Protein AF-A0A150G157-F1 (afdb_monomer)

Radius of gyration: 14.68 Å; Cα contacts (8 Å, |Δi|>4): 265; chains: 1; bounding box: 36×26×40 Å

Foldseek 3Di:
DQPWDKDKDFDDDVVFDALQFFFKKKWAWADADPVDQCFWAWKWFFWAFPPGPHTDTQTQDGHPPDDDDHRDIDIGGRDPVSQVVGPADPVRRRRIGGGIMMITGDSPDPDPVNHTDIPDIDTDTD

Organism: Gonium pectorale (NCBI:txid33097)

Mean predicted aligned error: 5.1 Å

Sequence (126 aa):
MTAPRWVVANFNQSPAATGARVSEVLVYILNLDPAIANPITSISLLMQSQGVSSTVAVLVYTSGSQALSCPALNRFKVNATLVSATSLSLAAFQASTVAGVRVDMTAAAAAKQQLPHIAGIGLQLV

pLDDT: mean 86.66, std 9.59, range [42.16, 96.81]

Nearest PDB structures (foldseek):
  8fxs-assembly1_A  TM=4.422E-01  e=1.605E-01  Homo sapiens
  4gwm-assembly1_B  TM=5.091E-01  e=3.393E-01  Homo sapiens
  4ag4-assembly1_A  TM=5.698E-01  e=2.328E+00  Homo sapiens
  8pe9-assembly1_A  TM=4.527E-01  e=1.781E+00  Homo sapiens

Secondary structure (DSSP, 8-state):
-PPPEEEEEE---SSPPBGGGEEEEEEEEEE--TTSSSSEEEEEEEEE-TT--SEEEEEEEEBTTBPPPTTEEEEEE--HHHHHTSSS-HHHHHHSEEEEEEEEE-TT--SGGGS-EEEEEEEEE-

Structure (mmCIF, N/CA/C/O backbone):
data_AF-A0A150G157-F1
#
_entry.id   AF-A0A150G157-F1
#
loop_
_atom_site.group_PDB
_atom_site.id
_atom_site.type_symbol
_atom_site.label_atom_id
_atom_site.label_alt_id
_atom_site.label_comp_id
_atom_site.label_asym_id
_atom_site.label_entity_id
_atom_site.label_seq_id
_atom_site.pdbx_PDB_ins_code
_atom_site.Cartn_x
_atom_site.Cartn_y
_atom_site.Cartn_z
_atom_site.occupancy
_atom_site.B_iso_or_equiv
_atom_site.auth_seq_id
_atom_site.auth_comp_id
_atom_site.auth_asym_id
_atom_site.auth_atom_id
_atom_site.pdbx_PDB_model_num
ATOM 1 N N . MET A 1 1 ? -7.723 -2.940 -24.617 1.00 42.16 1 MET A N 1
ATOM 2 C CA . MET A 1 1 ? -7.704 -2.194 -23.341 1.00 42.16 1 MET A CA 1
ATOM 3 C C . MET A 1 1 ? -6.848 -2.981 -22.367 1.00 42.16 1 MET A C 1
ATOM 5 O O . MET A 1 1 ? -7.152 -4.141 -22.121 1.00 42.16 1 MET A O 1
ATOM 9 N N . THR A 1 2 ? -5.732 -2.421 -21.912 1.00 54.66 2 THR A N 1
ATOM 10 C CA . THR A 1 2 ? -4.831 -3.075 -20.955 1.00 54.66 2 THR A CA 1
ATOM 11 C C . THR A 1 2 ? -5.541 -3.155 -19.605 1.00 54.66 2 THR A C 1
ATOM 13 O O . THR A 1 2 ? -5.948 -2.128 -19.068 1.00 54.66 2 THR A O 1
ATOM 16 N N . ALA A 1 3 ? -5.755 -4.366 -19.086 1.00 59.78 3 ALA A N 1
ATOM 17 C CA . ALA A 1 3 ? -6.379 -4.559 -17.780 1.00 59.78 3 ALA A CA 1
ATOM 18 C C . ALA A 1 3 ? -5.567 -3.832 -16.687 1.00 59.78 3 ALA A C 1
ATOM 20 O O . ALA A 1 3 ? -4.332 -3.841 -16.763 1.00 59.78 3 ALA A O 1
ATOM 21 N N . PRO A 1 4 ? -6.222 -3.212 -15.685 1.00 62.16 4 PRO A N 1
ATOM 22 C CA . PRO A 1 4 ? -5.521 -2.578 -14.576 1.00 62.16 4 PRO A CA 1
ATOM 23 C C . PRO A 1 4 ? -4.651 -3.616 -13.865 1.00 62.16 4 PRO A C 1
ATOM 25 O O . PRO A 1 4 ? -5.127 -4.690 -13.492 1.00 62.16 4 PRO A O 1
ATOM 28 N N . ARG A 1 5 ? -3.364 -3.301 -13.708 1.00 84.88 5 ARG A N 1
ATOM 29 C CA . ARG A 1 5 ? -2.387 -4.184 -13.073 1.00 84.88 5 ARG A CA 1
ATOM 30 C C . ARG A 1 5 ? -2.181 -3.719 -11.647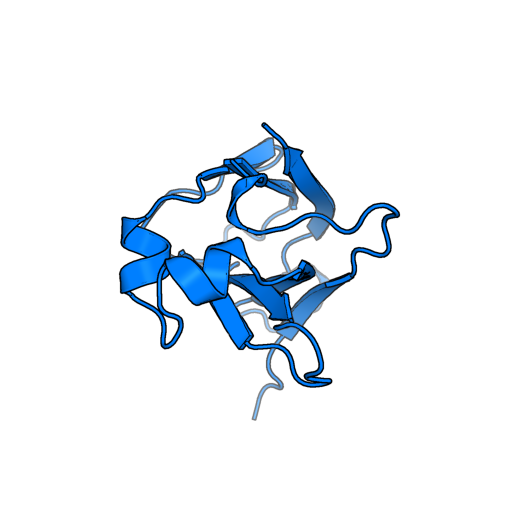 1.00 84.88 5 ARG A C 1
ATOM 32 O O . ARG A 1 5 ? -1.739 -2.599 -11.418 1.00 84.88 5 ARG A O 1
ATOM 39 N N . TRP A 1 6 ? -2.529 -4.571 -10.699 1.00 89.94 6 TRP A N 1
ATOM 40 C CA . TRP A 1 6 ? -2.386 -4.270 -9.286 1.00 89.94 6 TRP A CA 1
ATOM 41 C C . TRP A 1 6 ? -1.986 -5.515 -8.507 1.00 89.94 6 TRP A C 1
ATOM 43 O O . TRP A 1 6 ? -2.215 -6.645 -8.939 1.00 89.94 6 TRP A O 1
ATOM 53 N N . VAL A 1 7 ? -1.398 -5.289 -7.338 1.00 91.56 7 VAL A N 1
ATOM 54 C CA . VAL A 1 7 ? -1.139 -6.314 -6.325 1.00 91.56 7 VAL A CA 1
ATOM 55 C C . VAL A 1 7 ? -1.839 -5.891 -5.045 1.00 91.56 7 VAL A C 1
ATOM 57 O O . VAL A 1 7 ? -1.762 -4.727 -4.654 1.00 91.56 7 VAL A O 1
ATOM 60 N N . VAL A 1 8 ? -2.531 -6.828 -4.400 1.00 93.75 8 VAL A N 1
ATOM 61 C CA . VAL A 1 8 ? -3.141 -6.609 -3.086 1.00 93.75 8 VAL A CA 1
ATOM 62 C C . VAL A 1 8 ? -2.529 -7.575 -2.085 1.00 93.75 8 VAL A C 1
ATOM 64 O O . VAL A 1 8 ? -2.527 -8.784 -2.308 1.00 93.75 8 VAL A O 1
ATOM 67 N N . ALA A 1 9 ? -2.042 -7.034 -0.973 1.00 93.81 9 ALA A N 1
ATOM 68 C CA . ALA A 1 9 ? -1.747 -7.805 0.225 1.00 93.81 9 ALA A CA 1
ATOM 69 C C . ALA A 1 9 ? -2.928 -7.674 1.185 1.00 93.81 9 ALA A C 1
ATOM 71 O O . ALA A 1 9 ? -3.237 -6.567 1.621 1.00 93.81 9 ALA A O 1
ATOM 72 N N . ASN A 1 10 ? -3.586 -8.788 1.499 1.00 93.31 10 ASN A N 1
ATOM 73 C CA . ASN A 1 10 ? -4.667 -8.818 2.481 1.00 93.31 10 ASN A CA 1
ATOM 74 C C . ASN A 1 10 ? -4.094 -9.054 3.879 1.00 93.31 10 ASN A C 1
ATOM 76 O O . ASN A 1 10 ? -3.213 -9.897 4.058 1.00 93.31 10 ASN A O 1
ATOM 80 N N . PHE A 1 11 ? -4.628 -8.349 4.871 1.00 91.19 11 PHE A N 1
ATOM 81 C CA . PHE A 1 11 ? -4.248 -8.513 6.268 1.00 91.19 11 PHE A CA 1
ATOM 82 C C . PHE A 1 11 ? -5.383 -9.185 7.028 1.00 91.19 11 PHE A C 1
ATOM 84 O O . PHE A 1 11 ? -6.472 -8.636 7.160 1.00 91.19 11 PHE A O 1
ATOM 91 N N . ASN A 1 12 ? -5.108 -10.376 7.551 1.00 86.19 12 ASN A N 1
ATOM 92 C CA . ASN A 1 12 ? -5.992 -11.081 8.469 1.00 86.19 12 ASN A CA 1
ATOM 93 C C . ASN A 1 12 ? -5.248 -11.257 9.795 1.00 86.19 12 ASN A C 1
ATOM 95 O O . ASN A 1 12 ? -4.546 -12.244 10.000 1.00 86.19 12 A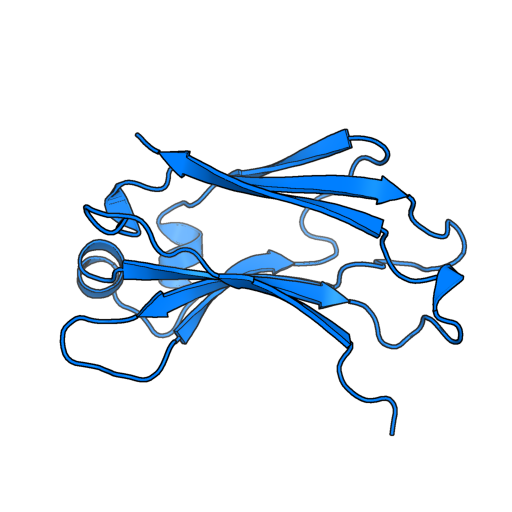SN A O 1
ATOM 99 N N . GLN A 1 13 ? -5.319 -10.235 10.645 1.00 82.38 13 GLN A N 1
ATOM 100 C CA . GLN A 1 13 ? -4.674 -10.213 11.958 1.00 82.38 13 GLN A CA 1
ATOM 101 C C . GLN A 1 13 ? -5.730 -10.104 13.059 1.00 82.38 13 GLN A C 1
ATOM 103 O O . GLN A 1 13 ? -6.770 -9.475 12.862 1.00 82.38 13 GLN A O 1
ATOM 108 N N . SER A 1 14 ? -5.449 -10.698 14.219 1.00 83.12 14 SER A N 1
ATOM 109 C CA . SER A 1 14 ? -6.295 -10.629 15.412 1.00 83.12 14 SER A CA 1
ATOM 110 C C . SER A 1 14 ? -5.462 -10.135 16.605 1.00 83.12 14 SER A C 1
ATOM 112 O O . SER A 1 14 ? -4.466 -10.785 16.928 1.00 83.12 14 SER A O 1
ATOM 114 N N . PRO A 1 15 ? -5.829 -9.015 17.261 1.00 84.44 15 PRO A N 1
ATOM 115 C CA . PRO A 1 15 ? -6.936 -8.120 16.914 1.00 84.44 15 PRO A CA 1
ATOM 116 C C . PRO A 1 15 ? -6.686 -7.396 15.583 1.00 84.44 15 PRO A C 1
ATOM 118 O O . PRO A 1 15 ? -5.544 -7.192 15.180 1.00 84.44 15 PRO A O 1
ATOM 121 N N . ALA A 1 16 ? -7.758 -6.998 14.900 1.00 87.19 16 ALA A N 1
ATOM 122 C CA . ALA A 1 16 ? -7.657 -6.335 13.606 1.00 87.19 16 ALA A CA 1
ATOM 123 C C . ALA A 1 16 ? -6.999 -4.947 13.740 1.00 87.19 16 ALA A C 1
ATOM 125 O O . ALA A 1 16 ? -7.390 -4.165 14.610 1.00 87.19 16 ALA A O 1
ATOM 126 N N . ALA A 1 17 ? -6.023 -4.607 12.886 1.00 87.88 17 ALA A N 1
ATOM 127 C CA . ALA A 1 17 ? -5.446 -3.262 12.924 1.00 87.88 17 ALA A CA 1
ATOM 128 C C . ALA A 1 17 ? -6.438 -2.233 12.396 1.00 87.88 17 ALA A C 1
ATOM 130 O O . ALA A 1 17 ? -7.110 -2.453 11.386 1.00 87.88 17 ALA A O 1
ATOM 131 N N . THR A 1 18 ? -6.472 -1.085 13.061 1.00 89.19 18 THR A N 1
ATOM 132 C CA . THR A 1 18 ? -7.278 0.065 12.663 1.00 89.19 18 THR A CA 1
ATOM 133 C C . THR A 1 18 ? -6.403 1.165 12.083 1.00 89.19 18 THR A C 1
ATOM 135 O O . THR A 1 18 ? -5.219 1.261 12.414 1.00 89.19 18 THR A O 1
ATOM 138 N N . GLY A 1 19 ? -6.986 2.035 11.255 1.00 83.19 19 GLY A N 1
ATOM 139 C CA . GLY A 1 19 ? -6.258 3.152 10.642 1.00 83.19 19 GLY A CA 1
ATOM 140 C C . GLY A 1 19 ? -5.558 4.063 11.660 1.00 83.19 19 GLY A C 1
ATOM 141 O O . GLY A 1 19 ? -4.473 4.560 11.389 1.00 83.19 19 GLY A O 1
ATOM 142 N N . ALA A 1 20 ? -6.123 4.221 12.864 1.00 82.31 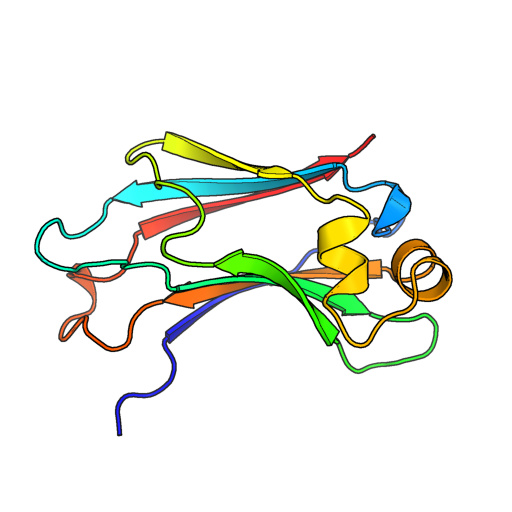20 ALA A N 1
ATOM 143 C CA . ALA A 1 20 ? -5.533 5.020 13.945 1.00 82.31 20 ALA A CA 1
ATOM 144 C C . ALA A 1 20 ? -4.210 4.458 14.492 1.00 82.31 20 ALA A C 1
ATOM 146 O O . ALA A 1 20 ? -3.393 5.216 15.006 1.00 82.31 20 ALA A O 1
ATOM 147 N N . ARG A 1 21 ? -4.026 3.133 14.423 1.00 88.62 21 ARG A N 1
ATOM 148 C CA . ARG A 1 21 ? -2.834 2.440 14.928 1.00 88.62 21 ARG A CA 1
ATOM 149 C C . ARG A 1 21 ? -1.801 2.186 13.843 1.00 88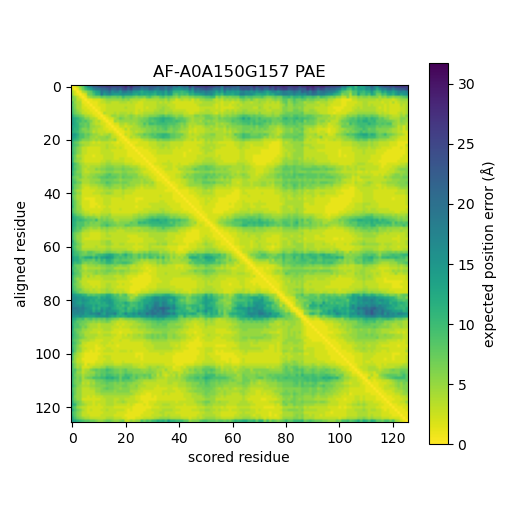.62 21 ARG A C 1
ATOM 151 O O . ARG A 1 21 ? -0.702 1.764 14.162 1.00 88.62 21 ARG A O 1
ATOM 158 N N . VAL A 1 22 ? -2.128 2.402 12.570 1.00 91.06 22 VAL A N 1
ATOM 159 C CA . VAL A 1 22 ? -1.168 2.252 11.471 1.00 91.06 22 VAL A CA 1
ATOM 160 C C . VAL A 1 22 ? -0.463 3.583 11.252 1.00 91.06 22 VAL A C 1
ATOM 162 O O . VAL A 1 22 ? -1.089 4.567 10.873 1.00 91.06 22 VAL A O 1
ATOM 165 N N . SER A 1 23 ? 0.851 3.603 11.461 1.00 91.38 23 SER A N 1
ATOM 166 C CA . SER A 1 23 ? 1.686 4.789 11.240 1.00 91.38 23 SER A CA 1
ATOM 167 C C . SER A 1 23 ? 2.291 4.836 9.840 1.00 91.38 23 SER A C 1
ATOM 169 O O . SER A 1 23 ? 2.420 5.916 9.264 1.00 91.38 23 SER A O 1
ATOM 171 N N . GLU A 1 24 ? 2.649 3.682 9.270 1.00 93.12 24 GLU A N 1
ATOM 172 C CA . GLU A 1 24 ? 3.272 3.593 7.947 1.00 93.12 24 GLU A CA 1
ATOM 173 C C . GLU A 1 24 ? 2.810 2.346 7.181 1.00 93.12 24 GLU A C 1
ATOM 175 O O . GLU A 1 24 ? 2.607 1.275 7.758 1.00 93.12 24 GLU A O 1
ATOM 180 N N . VAL A 1 25 ? 2.713 2.477 5.859 1.00 93.88 25 VAL A N 1
ATOM 181 C CA . VAL A 1 25 ? 2.672 1.357 4.915 1.00 93.88 25 VAL A CA 1
ATOM 182 C C . VAL A 1 25 ? 4.086 1.093 4.420 1.00 93.88 25 VAL A C 1
ATOM 184 O O . VAL A 1 25 ? 4.794 2.007 3.996 1.00 93.88 25 VAL A O 1
ATOM 187 N N . LEU A 1 26 ? 4.493 -0.169 4.468 1.00 95.75 26 LEU A N 1
ATOM 188 C CA . LEU A 1 26 ? 5.821 -0.623 4.087 1.00 95.75 26 LEU A CA 1
ATOM 189 C C . LEU A 1 26 ? 5.713 -1.434 2.796 1.00 95.75 26 LEU A C 1
ATOM 191 O O . LEU A 1 26 ? 4.959 -2.404 2.751 1.00 95.75 26 LEU A O 1
ATOM 195 N N . VAL A 1 27 ? 6.466 -1.071 1.758 1.00 96.44 27 VAL A N 1
ATOM 196 C CA . VAL A 1 27 ? 6.518 -1.827 0.495 1.00 96.44 27 VAL A CA 1
ATOM 197 C C . VAL A 1 27 ? 7.970 -2.057 0.108 1.00 96.44 27 VAL A C 1
ATOM 199 O O . VAL A 1 27 ? 8.716 -1.109 -0.144 1.00 96.44 27 VAL A O 1
ATOM 202 N N . TYR A 1 28 ? 8.382 -3.321 0.056 1.00 96.81 28 TYR A N 1
ATOM 203 C CA . TYR A 1 28 ? 9.724 -3.690 -0.379 1.00 96.81 28 TYR A CA 1
ATOM 204 C C . TYR A 1 28 ? 9.744 -3.957 -1.880 1.00 96.81 28 TYR A C 1
ATOM 206 O O . TYR A 1 28 ? 9.116 -4.904 -2.361 1.00 96.81 28 TYR A O 1
ATOM 214 N N . ILE A 1 29 ? 10.489 -3.129 -2.607 1.00 95.19 29 ILE A N 1
ATOM 215 C CA . ILE A 1 29 ? 10.627 -3.217 -4.059 1.00 95.19 29 ILE A CA 1
ATOM 216 C C . ILE A 1 29 ? 11.990 -3.837 -4.367 1.00 95.19 29 ILE A C 1
ATOM 218 O O . ILE A 1 29 ? 13.020 -3.301 -3.963 1.00 95.19 29 ILE A O 1
ATOM 222 N N . LEU A 1 30 ? 11.981 -4.972 -5.067 1.00 94.81 30 LEU A N 1
ATOM 223 C CA . LEU A 1 30 ? 13.179 -5.707 -5.482 1.00 94.81 30 LEU A CA 1
ATOM 224 C C . LEU A 1 30 ? 13.773 -5.172 -6.776 1.00 94.81 30 LEU A C 1
ATOM 226 O O . LEU A 1 30 ? 14.988 -5.101 -6.912 1.00 94.81 30 LEU A O 1
ATOM 230 N N . ASN A 1 31 ? 12.917 -4.878 -7.751 1.00 92.50 31 ASN A N 1
ATOM 231 C CA . ASN A 1 31 ? 13.348 -4.425 -9.062 1.00 92.50 31 ASN A CA 1
ATOM 232 C C . ASN A 1 31 ? 12.259 -3.584 -9.734 1.00 92.50 31 ASN A C 1
ATOM 234 O O . ASN A 1 31 ? 11.066 -3.835 -9.531 1.00 92.50 31 ASN A O 1
ATOM 238 N N . LEU A 1 32 ? 12.697 -2.635 -10.557 1.00 90.44 32 LEU A N 1
ATOM 239 C CA . LEU A 1 32 ? 11.896 -1.795 -11.438 1.00 90.44 32 LEU A CA 1
ATOM 240 C C . LEU A 1 32 ? 12.578 -1.760 -12.811 1.00 90.44 32 LEU A C 1
ATOM 242 O O . LEU A 1 32 ? 13.803 -1.690 -12.887 1.00 90.44 32 LEU A O 1
ATOM 246 N N . ASP A 1 33 ? 11.800 -1.770 -13.891 1.00 89.81 33 ASP A N 1
ATOM 247 C CA . ASP A 1 33 ? 12.340 -1.511 -15.229 1.00 89.81 33 ASP A CA 1
ATOM 248 C C . ASP A 1 33 ? 12.679 -0.009 -15.358 1.00 89.81 33 ASP A C 1
ATOM 250 O O . ASP A 1 33 ? 11.767 0.819 -15.253 1.00 89.81 33 ASP A O 1
ATOM 254 N N . PRO A 1 34 ? 13.953 0.376 -15.580 1.00 86.56 34 PRO A N 1
ATOM 255 C CA . PRO A 1 34 ? 14.350 1.781 -15.669 1.00 86.56 34 PRO A CA 1
ATOM 256 C C . PRO A 1 34 ? 13.767 2.506 -16.891 1.00 86.56 34 PRO A C 1
ATOM 258 O O . PRO A 1 34 ? 13.747 3.735 -16.907 1.00 86.56 34 PRO A O 1
ATOM 261 N N . ALA A 1 35 ? 13.288 1.782 -17.908 1.00 88.50 35 ALA A N 1
ATOM 262 C CA . ALA A 1 35 ? 12.650 2.377 -19.081 1.00 88.50 35 ALA A CA 1
ATOM 263 C C . ALA A 1 35 ? 11.190 2.792 -18.827 1.00 88.50 35 ALA A C 1
ATOM 265 O O . ALA A 1 35 ? 10.603 3.522 -19.628 1.00 88.50 35 ALA A O 1
ATOM 266 N N . ILE A 1 36 ? 10.586 2.337 -17.724 1.00 87.50 36 ILE A N 1
ATOM 267 C CA . ILE A 1 36 ? 9.204 2.649 -17.374 1.00 87.50 36 ILE A CA 1
ATOM 268 C C . ILE A 1 36 ? 9.172 3.810 -16.380 1.00 87.50 36 ILE A C 1
ATOM 270 O O . ILE A 1 36 ? 9.506 3.667 -15.204 1.00 87.50 36 ILE A O 1
ATOM 274 N N . ALA A 1 37 ? 8.692 4.964 -16.839 1.00 85.81 37 ALA A N 1
ATOM 275 C CA . ALA A 1 37 ? 8.398 6.080 -15.950 1.00 85.81 37 ALA A CA 1
ATOM 276 C C . ALA A 1 37 ? 7.253 5.715 -14.989 1.00 85.81 37 ALA A C 1
ATOM 278 O O . ALA A 1 37 ? 6.221 5.193 -15.416 1.00 85.81 37 ALA A O 1
ATOM 279 N N . ASN A 1 38 ? 7.422 6.033 -13.700 1.00 87.06 38 ASN A N 1
ATOM 280 C CA . ASN A 1 38 ? 6.416 5.834 -12.648 1.00 87.06 38 ASN A CA 1
ATOM 281 C C . ASN A 1 38 ? 5.778 4.429 -12.666 1.00 87.06 38 ASN A C 1
ATOM 283 O O . ASN A 1 38 ? 4.570 4.288 -12.874 1.00 87.06 38 ASN A O 1
ATOM 287 N N . PRO A 1 39 ? 6.572 3.365 -12.462 1.00 89.81 39 PRO A N 1
ATOM 288 C CA . PRO A 1 39 ? 6.099 1.998 -12.653 1.00 89.81 39 PRO A CA 1
ATOM 289 C C . PRO A 1 39 ? 5.032 1.580 -11.619 1.00 89.81 39 PRO A C 1
ATOM 291 O O . PRO A 1 39 ? 4.218 0.696 -11.896 1.00 89.81 39 PRO A O 1
ATOM 294 N N . ILE A 1 40 ? 4.982 2.261 -10.469 1.00 92.12 40 ILE A N 1
ATOM 295 C CA . ILE A 1 40 ? 3.882 2.231 -9.495 1.00 92.12 40 ILE A CA 1
ATOM 296 C C . ILE A 1 40 ? 3.181 3.590 -9.537 1.00 92.12 40 ILE A C 1
ATOM 298 O O . ILE A 1 40 ? 3.822 4.622 -9.337 1.00 92.12 40 ILE A O 1
ATOM 302 N N . THR A 1 41 ? 1.872 3.589 -9.784 1.00 91.56 41 THR A N 1
ATOM 303 C CA . THR A 1 41 ? 1.067 4.813 -9.921 1.00 91.56 41 THR A CA 1
ATOM 304 C C . THR A 1 41 ? 0.436 5.242 -8.607 1.00 91.56 41 THR A C 1
ATOM 306 O O . THR A 1 41 ? 0.336 6.435 -8.342 1.00 91.56 41 THR A O 1
ATOM 309 N N . SER A 1 42 ? 0.019 4.289 -7.774 1.00 91.81 42 SER A N 1
ATOM 310 C CA . SER A 1 42 ? -0.584 4.577 -6.473 1.00 91.81 42 SER A CA 1
ATOM 311 C C . SER A 1 42 ? -0.431 3.420 -5.500 1.00 91.81 42 SER A C 1
ATOM 313 O O . SER A 1 42 ? -0.350 2.257 -5.893 1.00 91.81 42 SER A O 1
ATOM 315 N N . ILE A 1 43 ? -0.425 3.745 -4.209 1.00 92.62 43 ILE A N 1
ATOM 316 C CA . ILE A 1 43 ? -0.568 2.770 -3.127 1.00 92.62 43 ILE A CA 1
ATOM 317 C C . ILE A 1 43 ? -1.712 3.245 -2.245 1.00 92.62 43 ILE A C 1
ATOM 319 O O . ILE A 1 43 ? -1.759 4.418 -1.869 1.00 92.62 43 ILE A O 1
ATOM 323 N N . SER A 1 44 ? -2.630 2.338 -1.925 1.00 92.69 44 SER A N 1
ATOM 324 C CA . SER A 1 44 ? -3.806 2.623 -1.109 1.00 92.69 44 SER A CA 1
ATOM 325 C C . SER A 1 44 ? -3.985 1.590 -0.003 1.00 92.69 44 SER A C 1
ATOM 327 O O . SER A 1 44 ? -3.800 0.393 -0.222 1.00 92.69 44 SER A O 1
ATOM 329 N N . LEU A 1 45 ? -4.413 2.045 1.170 1.00 93.06 45 LEU A N 1
ATOM 330 C CA . LEU A 1 45 ? -4.965 1.198 2.222 1.00 93.06 45 LEU A CA 1
ATOM 331 C C . LEU A 1 45 ? -6.408 0.835 1.871 1.00 93.06 45 LEU A C 1
ATOM 333 O O . LEU A 1 45 ? -7.215 1.708 1.570 1.00 93.06 45 LEU A O 1
ATOM 337 N N . LEU A 1 46 ? -6.748 -0.447 1.918 1.00 93.38 46 LEU A N 1
ATOM 338 C CA . LEU A 1 46 ? -8.119 -0.922 1.774 1.00 93.38 46 LEU A CA 1
ATOM 339 C C . LEU A 1 46 ? -8.752 -0.963 3.165 1.00 93.38 46 LEU A C 1
ATOM 341 O O . LEU A 1 46 ? -8.463 -1.857 3.960 1.00 93.38 46 LEU A O 1
ATOM 345 N N . MET A 1 47 ? -9.590 0.026 3.457 1.00 91.88 47 MET A N 1
ATOM 346 C CA . MET A 1 47 ? -10.251 0.195 4.748 1.00 91.88 47 MET A CA 1
ATOM 347 C C . MET A 1 47 ? -11.628 -0.464 4.733 1.00 91.88 47 MET A C 1
ATOM 349 O O . MET A 1 47 ? -12.405 -0.247 3.806 1.00 91.88 47 MET A O 1
ATOM 353 N N . GLN A 1 48 ? -11.952 -1.226 5.770 1.00 92.19 48 GLN A N 1
ATOM 354 C CA . GLN A 1 48 ? -13.257 -1.839 5.982 1.00 92.19 48 GLN A CA 1
ATOM 355 C C . GLN A 1 48 ? -13.903 -1.238 7.229 1.00 92.19 48 GLN A C 1
ATOM 357 O O . GLN A 1 48 ? -13.394 -1.388 8.341 1.00 92.19 48 GLN A O 1
ATOM 362 N N . SER A 1 49 ? -15.025 -0.545 7.050 1.00 87.62 49 SER A N 1
ATOM 363 C CA . SER A 1 49 ? -15.795 -0.013 8.174 1.00 87.62 49 SER A CA 1
ATOM 364 C C . SER A 1 49 ? -16.531 -1.128 8.916 1.00 87.62 49 SER A C 1
ATOM 366 O O . SER A 1 49 ? -16.896 -2.152 8.335 1.00 87.62 49 SER A O 1
ATOM 368 N N . GLN A 1 50 ? -16.758 -0.930 10.215 1.00 82.38 50 GLN A N 1
ATOM 369 C CA . GLN A 1 50 ? -17.439 -1.913 11.053 1.00 82.38 50 GLN A CA 1
ATOM 370 C C . GLN A 1 50 ? -18.827 -2.254 10.488 1.00 82.38 50 GLN A C 1
ATOM 372 O O . GLN A 1 50 ? -19.612 -1.364 10.169 1.00 82.38 50 GLN A O 1
ATOM 377 N N . GLY A 1 51 ? -19.125 -3.550 10.367 1.00 81.50 51 GLY A N 1
ATOM 378 C CA . GLY A 1 51 ? -20.415 -4.036 9.863 1.00 81.50 51 GLY A CA 1
ATOM 379 C C . GLY A 1 51 ? -20.610 -3.908 8.347 1.00 81.50 51 GLY A C 1
ATOM 380 O O . GLY A 1 51 ? -21.674 -4.265 7.851 1.00 81.50 51 GLY A O 1
ATOM 381 N N . VAL A 1 52 ? -19.601 -3.440 7.604 1.00 85.56 52 VAL A N 1
ATOM 382 C CA . VAL A 1 52 ? -19.645 -3.284 6.144 1.00 85.56 52 VAL A CA 1
ATOM 383 C C . VAL A 1 52 ? -18.728 -4.314 5.484 1.00 85.56 52 VAL A C 1
ATOM 385 O O . VAL A 1 52 ? -17.595 -4.525 5.910 1.00 85.56 52 VAL A O 1
ATOM 388 N N . SER A 1 53 ? -19.202 -4.972 4.425 1.00 85.06 53 SER A N 1
ATOM 389 C CA . SER A 1 53 ? -18.426 -5.975 3.677 1.00 85.06 53 SER A CA 1
ATOM 390 C C . SER A 1 53 ? -17.555 -5.382 2.565 1.00 85.06 53 SER A C 1
ATOM 392 O O . SER A 1 53 ? -16.601 -6.022 2.130 1.00 85.06 53 SER A O 1
ATOM 394 N N . SER A 1 54 ? -17.855 -4.166 2.102 1.00 89.69 54 SER A N 1
ATOM 395 C CA . SER A 1 54 ? -17.061 -3.460 1.094 1.00 89.69 54 SER A CA 1
ATOM 396 C C . SER A 1 54 ? -15.868 -2.725 1.700 1.00 89.69 54 SER A C 1
ATOM 398 O O . SER A 1 54 ? -15.953 -2.181 2.802 1.00 89.69 54 SER A O 1
ATOM 400 N N . THR A 1 55 ? -14.783 -2.633 0.931 1.00 91.12 55 THR A N 1
ATOM 401 C CA . THR A 1 55 ? -13.609 -1.828 1.278 1.00 91.12 55 THR A CA 1
ATOM 402 C C . THR A 1 55 ? -13.597 -0.496 0.533 1.00 91.12 55 THR A C 1
ATOM 404 O O . THR A 1 55 ? -14.064 -0.389 -0.601 1.00 91.12 55 THR A O 1
ATOM 407 N N . VAL A 1 56 ? -13.033 0.527 1.171 1.00 89.56 56 VAL A N 1
ATOM 408 C CA . VAL A 1 56 ? -12.770 1.845 0.587 1.00 89.56 56 VAL A CA 1
ATOM 409 C C . VAL A 1 56 ? -11.261 2.029 0.478 1.00 89.56 56 VAL A C 1
ATOM 411 O O . VAL A 1 56 ? -10.532 1.796 1.442 1.00 89.56 56 VAL A O 1
ATOM 414 N N . ALA A 1 57 ? -10.782 2.434 -0.697 1.00 90.25 57 ALA A N 1
ATOM 415 C CA . ALA A 1 57 ? -9.367 2.707 -0.919 1.00 90.25 57 ALA A CA 1
ATOM 416 C C . ALA A 1 57 ? -8.996 4.102 -0.391 1.00 90.25 57 ALA A C 1
ATOM 418 O O . ALA A 1 57 ? -9.530 5.110 -0.849 1.00 90.25 57 ALA A O 1
ATOM 419 N N . VAL A 1 58 ? -8.060 4.148 0.553 1.00 89.56 58 VAL A N 1
A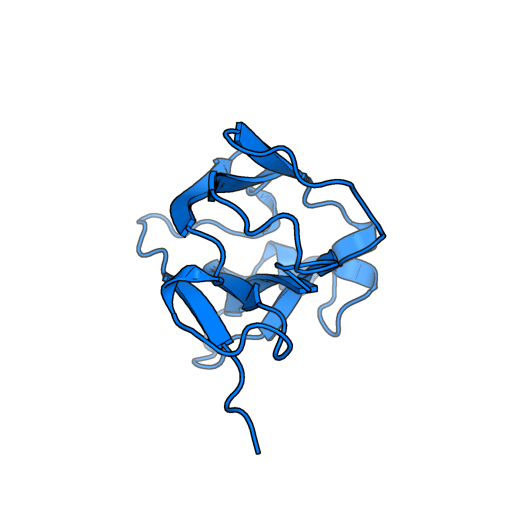TOM 420 C CA . VAL A 1 58 ? -7.474 5.370 1.106 1.00 89.56 58 VAL A CA 1
ATOM 421 C C . VAL A 1 58 ? -6.063 5.525 0.557 1.00 89.56 58 VAL A C 1
ATOM 423 O O . VAL A 1 58 ? -5.186 4.717 0.862 1.00 89.56 58 VAL A O 1
ATOM 426 N N . LEU A 1 59 ? -5.846 6.543 -0.273 1.00 89.00 59 LEU A N 1
ATOM 427 C CA . LEU A 1 59 ? -4.569 6.782 -0.944 1.00 89.00 59 LEU A CA 1
ATOM 428 C C . LEU A 1 59 ? -3.480 7.149 0.078 1.00 89.00 59 LEU A C 1
ATOM 430 O O . LEU A 1 59 ? -3.673 8.054 0.884 1.00 89.00 59 LEU A O 1
ATOM 434 N N . VAL A 1 60 ? -2.331 6.471 0.026 1.00 88.69 60 VAL A N 1
ATOM 435 C CA . VAL A 1 60 ? -1.145 6.768 0.861 1.00 88.69 60 VAL A CA 1
ATOM 436 C C . VAL A 1 60 ? 0.073 7.193 0.040 1.00 88.69 60 VAL A C 1
ATOM 438 O O . VAL A 1 60 ? 1.012 7.774 0.577 1.00 88.69 60 VAL A O 1
ATOM 441 N N . TYR A 1 61 ? 0.059 6.929 -1.265 1.00 89.25 61 TYR A N 1
ATOM 442 C CA . TYR A 1 61 ? 1.102 7.327 -2.207 1.00 89.25 61 TYR A CA 1
ATOM 443 C C . TYR A 1 61 ? 0.512 7.502 -3.606 1.00 89.25 61 TYR A C 1
ATOM 445 O O . TYR A 1 61 ? -0.340 6.710 -4.013 1.00 89.25 61 TYR A O 1
ATOM 453 N N . THR A 1 62 ? 1.023 8.477 -4.358 1.00 89.06 62 THR A N 1
ATOM 454 C CA . THR A 1 62 ? 0.772 8.640 -5.795 1.00 89.06 62 THR A CA 1
ATOM 455 C C . THR A 1 62 ? 2.080 8.930 -6.526 1.00 89.06 62 THR A C 1
ATOM 457 O O . THR A 1 62 ? 2.990 9.554 -5.978 1.00 89.06 62 THR A O 1
ATOM 460 N N . SER A 1 63 ? 2.206 8.481 -7.771 1.00 87.31 63 SER A N 1
ATOM 461 C CA . SER A 1 63 ? 3.407 8.736 -8.564 1.00 87.31 63 SER A CA 1
ATOM 462 C C . SER A 1 63 ? 3.692 10.232 -8.684 1.00 87.31 63 SER A C 1
ATOM 464 O O . SER A 1 63 ? 2.777 11.030 -8.887 1.00 87.31 63 SER A O 1
ATOM 466 N N . GLY A 1 64 ? 4.966 10.608 -8.585 1.00 78.75 64 GLY A N 1
ATOM 467 C CA . GLY A 1 64 ? 5.400 12.004 -8.644 1.00 78.75 64 GLY A CA 1
ATOM 468 C C . GLY A 1 64 ? 5.293 12.764 -7.318 1.00 78.75 64 GLY A C 1
ATOM 469 O O . GLY A 1 64 ? 5.898 13.826 -7.211 1.00 78.75 64 GLY A O 1
ATOM 470 N N . SER A 1 65 ? 4.615 12.230 -6.290 1.00 75.50 65 SER A N 1
ATOM 471 C CA . SER A 1 65 ? 4.631 12.845 -4.951 1.00 75.50 65 SER A CA 1
ATOM 472 C C . SER A 1 65 ? 5.889 12.491 -4.155 1.00 75.50 65 SER A C 1
ATOM 474 O O . SER A 1 65 ? 6.314 13.255 -3.294 1.00 75.50 65 SER A O 1
ATOM 476 N N . GLN A 1 66 ? 6.474 11.320 -4.417 1.00 79.81 66 GLN A N 1
ATOM 477 C CA . GLN A 1 66 ? 7.683 10.831 -3.759 1.00 79.81 66 GLN A CA 1
ATOM 478 C C . GLN A 1 66 ? 8.438 9.868 -4.690 1.00 79.81 66 GLN A C 1
ATOM 480 O O . GLN A 1 66 ? 7.827 9.105 -5.447 1.00 79.81 66 GLN A O 1
ATOM 485 N N . ALA A 1 67 ? 9.770 9.904 -4.635 1.00 83.44 67 ALA A N 1
ATOM 486 C CA . ALA A 1 67 ? 10.621 8.962 -5.355 1.00 83.44 67 ALA A CA 1
ATOM 487 C C . ALA A 1 67 ? 10.588 7.575 -4.694 1.00 83.44 67 ALA A C 1
ATOM 489 O O . ALA A 1 67 ? 10.577 7.465 -3.467 1.00 83.44 67 ALA A O 1
ATOM 490 N N . LEU A 1 68 ? 10.593 6.523 -5.514 1.00 88.38 68 LEU A N 1
ATOM 491 C CA . LEU A 1 68 ? 10.719 5.143 -5.053 1.00 88.38 68 LEU A CA 1
ATOM 492 C C . LEU A 1 68 ? 12.184 4.724 -5.099 1.00 88.38 68 LEU A C 1
ATOM 494 O O . LEU A 1 68 ? 12.839 4.849 -6.133 1.00 88.38 68 LEU A O 1
ATOM 498 N N . SER A 1 69 ? 12.675 4.185 -3.992 1.00 91.75 69 SER A N 1
ATOM 499 C CA . SER A 1 69 ? 13.998 3.574 -3.918 1.00 91.75 69 SER A CA 1
ATOM 500 C C . SER A 1 69 ? 13.910 2.102 -4.321 1.00 91.75 69 SER A C 1
ATOM 502 O O . SER A 1 69 ? 12.990 1.391 -3.907 1.00 91.75 69 SER A O 1
ATOM 504 N N . CYS A 1 70 ? 14.865 1.631 -5.124 1.00 91.12 70 CYS A N 1
ATOM 505 C CA . CYS A 1 70 ? 14.907 0.256 -5.616 1.00 91.12 70 CYS A CA 1
ATOM 506 C C . CYS A 1 70 ? 16.363 -0.198 -5.860 1.00 91.12 70 CYS A C 1
ATOM 508 O O . CYS A 1 70 ? 17.073 0.504 -6.581 1.00 91.12 70 CYS A O 1
ATOM 510 N N . PRO A 1 71 ? 16.811 -1.353 -5.325 1.00 94.25 71 PRO A N 1
ATOM 511 C CA . PRO A 1 71 ? 16.103 -2.213 -4.374 1.00 94.25 71 PRO A CA 1
ATOM 512 C C . PRO A 1 71 ? 16.058 -1.578 -2.976 1.00 94.25 71 PRO A C 1
ATOM 514 O O . PRO A 1 71 ? 17.096 -1.204 -2.434 1.00 94.25 71 PRO A O 1
ATOM 517 N N . ALA A 1 72 ? 14.872 -1.441 -2.376 1.00 96.12 72 ALA A N 1
ATOM 518 C CA . ALA A 1 72 ? 14.745 -0.886 -1.025 1.00 96.12 72 ALA A CA 1
ATOM 519 C C . ALA A 1 72 ? 13.372 -1.135 -0.384 1.00 96.12 72 ALA A C 1
ATOM 521 O O . ALA A 1 72 ? 12.362 -1.368 -1.057 1.00 96.12 72 ALA A O 1
ATOM 522 N N . LEU A 1 73 ? 13.335 -0.988 0.945 1.00 96.44 73 LEU A N 1
ATOM 523 C CA . LEU A 1 73 ? 12.097 -0.819 1.699 1.00 96.44 73 LEU A CA 1
ATOM 524 C C . LEU A 1 73 ? 11.624 0.635 1.585 1.00 96.44 73 LEU A C 1
ATOM 526 O O . LEU A 1 73 ? 12.275 1.542 2.101 1.00 96.44 73 LEU A O 1
ATOM 530 N N . ASN A 1 74 ? 10.475 0.846 0.950 1.00 95.31 74 ASN A N 1
ATOM 531 C CA . ASN A 1 74 ? 9.827 2.148 0.859 1.00 95.31 74 ASN A CA 1
ATOM 532 C C . ASN A 1 74 ? 8.785 2.283 1.974 1.00 95.31 74 ASN A C 1
ATOM 534 O O . ASN A 1 74 ? 8.048 1.337 2.264 1.00 95.31 74 ASN A O 1
ATOM 538 N N . ARG A 1 75 ? 8.745 3.459 2.606 1.00 95.19 75 ARG A N 1
ATOM 539 C CA . ARG A 1 75 ? 7.884 3.770 3.753 1.00 95.19 75 ARG A CA 1
ATOM 540 C C . ARG A 1 75 ? 6.953 4.916 3.390 1.00 95.19 75 ARG A C 1
ATOM 542 O O . ARG A 1 75 ? 7.424 5.982 2.994 1.00 95.19 75 ARG A O 1
ATOM 549 N N . PHE A 1 76 ? 5.655 4.701 3.560 1.00 92.12 76 PHE A N 1
ATOM 550 C CA . PHE A 1 76 ? 4.618 5.683 3.257 1.00 92.12 76 PHE A 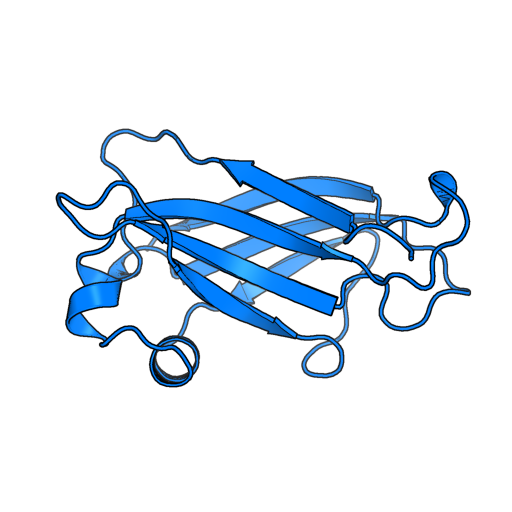CA 1
ATOM 551 C C . PHE A 1 76 ? 3.845 5.992 4.530 1.00 92.12 76 PHE A C 1
ATOM 553 O O . PHE A 1 76 ? 3.130 5.138 5.053 1.00 92.12 76 PHE A O 1
ATOM 560 N N . LYS A 1 77 ? 4.020 7.204 5.056 1.00 89.44 77 LYS A N 1
ATOM 561 C CA . LYS A 1 77 ? 3.381 7.614 6.309 1.00 89.44 77 LYS A CA 1
ATOM 562 C C . LYS A 1 77 ? 1.878 7.749 6.129 1.00 89.44 77 LYS A C 1
ATOM 564 O O . LYS A 1 77 ? 1.427 8.383 5.182 1.00 89.44 77 LYS A O 1
ATOM 569 N N . VAL A 1 78 ? 1.121 7.230 7.084 1.00 87.31 78 VAL A N 1
ATOM 570 C CA . VAL A 1 78 ? -0.312 7.485 7.216 1.00 87.31 78 VAL A CA 1
ATOM 571 C C . VAL A 1 78 ? -0.469 8.743 8.063 1.00 87.31 78 VAL A C 1
ATOM 573 O O . VAL A 1 78 ? 0.004 8.802 9.196 1.00 87.31 78 VAL A O 1
ATOM 576 N N . ASN A 1 79 ? -1.092 9.784 7.515 1.00 76.12 79 ASN A N 1
ATOM 577 C CA . ASN A 1 79 ? -1.327 11.034 8.237 1.00 76.12 79 ASN A CA 1
ATOM 578 C C . ASN A 1 79 ? -2.756 11.548 8.013 1.00 76.12 79 ASN A C 1
ATOM 580 O O . ASN A 1 79 ? -3.447 11.132 7.082 1.00 76.12 79 ASN A O 1
ATOM 584 N N . ALA A 1 80 ? -3.204 12.462 8.878 1.00 65.94 80 ALA A N 1
ATOM 585 C CA . ALA A 1 80 ? -4.564 13.002 8.835 1.00 65.94 80 ALA A CA 1
ATOM 586 C C . ALA A 1 80 ? -4.889 13.718 7.509 1.00 65.94 80 ALA A C 1
ATOM 588 O O . ALA A 1 80 ? -6.036 13.693 7.069 1.00 65.94 80 ALA A O 1
ATOM 589 N N . THR A 1 81 ? -3.886 14.303 6.846 1.00 66.12 81 THR A N 1
ATOM 590 C CA . THR A 1 81 ? -4.043 14.969 5.546 1.00 66.12 81 THR A CA 1
ATOM 591 C C . THR A 1 81 ? -4.395 13.970 4.439 1.00 66.12 81 THR A C 1
ATOM 593 O O . THR A 1 81 ? -5.280 14.237 3.628 1.00 66.12 81 THR A O 1
ATOM 596 N N . LEU A 1 82 ? -3.779 12.784 4.447 1.00 67.75 82 LEU A N 1
ATOM 597 C CA . LEU A 1 82 ? -4.103 11.696 3.518 1.00 67.75 82 LEU A CA 1
ATOM 598 C C . LEU A 1 82 ? -5.530 11.181 3.726 1.00 67.75 82 LEU A C 1
ATOM 600 O O . LEU A 1 82 ? -6.242 10.943 2.757 1.00 67.75 82 LEU A O 1
ATOM 604 N N . VAL A 1 83 ? -5.983 11.090 4.980 1.00 64.62 83 VAL A N 1
ATOM 605 C CA . VAL A 1 83 ? -7.369 10.712 5.302 1.00 64.62 83 VAL A CA 1
ATOM 606 C C . VAL A 1 83 ? -8.356 11.775 4.808 1.00 64.62 83 VAL A C 1
ATOM 608 O O . VAL A 1 83 ? -9.355 11.432 4.184 1.00 64.62 83 VAL A O 1
ATOM 611 N N . SER A 1 84 ? -8.058 13.065 4.999 1.00 59.06 84 SER A N 1
ATOM 612 C CA . SER A 1 84 ? -8.939 14.162 4.564 1.00 59.06 84 SER A CA 1
ATOM 613 C C . SER A 1 84 ? -9.107 14.292 3.046 1.00 59.06 84 SER A C 1
ATOM 615 O O . SER A 1 84 ? -10.074 14.899 2.598 1.00 59.06 84 SER A O 1
ATOM 617 N N . ALA A 1 85 ? -8.201 13.710 2.253 1.00 61.22 85 ALA A N 1
ATOM 618 C CA . AL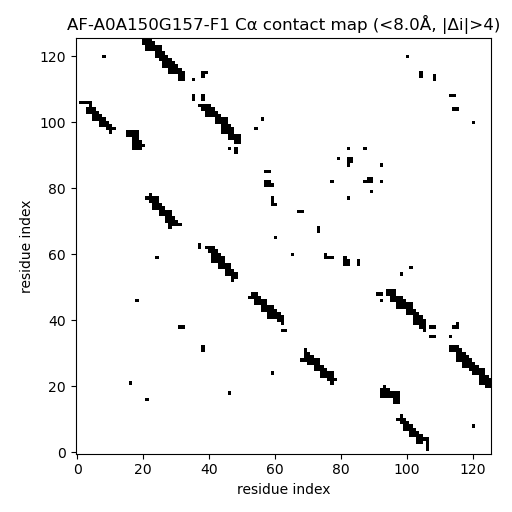A A 1 85 ? -8.306 13.673 0.794 1.00 61.22 85 ALA A CA 1
ATOM 619 C C . ALA A 1 85 ? -9.202 12.526 0.281 1.00 61.22 85 ALA A C 1
ATOM 621 O O . ALA A 1 85 ? -9.345 12.344 -0.928 1.00 61.22 85 ALA A O 1
ATOM 622 N N . THR A 1 86 ? -9.794 11.737 1.182 1.00 67.81 86 THR A N 1
ATOM 623 C CA . THR A 1 86 ? -10.627 10.575 0.850 1.00 67.81 86 THR A CA 1
ATOM 624 C C . THR A 1 86 ? -12.071 10.773 1.296 1.00 67.81 86 THR A C 1
ATOM 626 O O . THR A 1 86 ? -12.378 11.657 2.090 1.00 67.81 86 THR A O 1
ATOM 629 N N . SER A 1 87 ? -12.987 9.934 0.808 1.00 66.25 87 SER A N 1
ATOM 630 C CA . SER A 1 87 ? -14.412 9.976 1.174 1.00 66.25 87 SER A CA 1
ATOM 631 C C . SER A 1 87 ? -14.712 9.501 2.608 1.00 66.25 87 SER A C 1
ATOM 633 O O . SER A 1 87 ? -15.875 9.295 2.950 1.00 66.25 87 SER A O 1
ATOM 635 N N . LEU A 1 88 ? -13.691 9.270 3.440 1.00 77.88 88 LEU A N 1
ATOM 636 C CA . LEU A 1 88 ? -13.809 8.805 4.821 1.00 77.88 88 LEU A CA 1
ATOM 637 C C . LEU A 1 88 ? -13.532 9.960 5.788 1.00 77.88 88 LEU A C 1
ATOM 639 O O . LEU A 1 88 ? -12.492 10.610 5.717 1.00 77.88 88 LEU A O 1
ATOM 643 N N . SER A 1 89 ? -14.436 10.183 6.745 1.00 82.56 89 SER A N 1
ATOM 644 C CA . SER A 1 89 ? -14.151 11.089 7.861 1.00 82.56 89 SER A CA 1
ATOM 645 C C . SER A 1 89 ? -13.029 10.522 8.738 1.00 82.56 89 SER A C 1
ATOM 647 O O . SER A 1 89 ? -12.839 9.306 8.810 1.00 82.56 89 SER A O 1
ATOM 649 N N . LEU A 1 90 ? -12.310 11.388 9.461 1.00 82.19 90 LEU A N 1
ATOM 650 C CA . LEU A 1 90 ? -11.239 10.949 10.364 1.00 82.19 90 LEU A CA 1
ATOM 651 C C . LEU A 1 90 ? -11.738 9.931 11.402 1.00 82.19 90 LEU A C 1
ATOM 653 O O . LEU A 1 90 ? -11.096 8.906 11.609 1.00 82.19 90 LEU A O 1
ATOM 657 N N . ALA A 1 91 ? -12.905 10.178 12.002 1.00 83.19 91 ALA A N 1
ATOM 658 C CA . ALA A 1 91 ? -13.507 9.261 12.969 1.00 83.19 91 ALA A CA 1
ATOM 659 C C . ALA A 1 91 ? -13.826 7.892 12.340 1.00 83.19 91 ALA A C 1
ATOM 661 O O . ALA A 1 91 ? -13.529 6.852 12.927 1.00 83.19 91 ALA A O 1
ATOM 662 N N . ALA A 1 92 ? -14.370 7.878 11.118 1.00 85.88 92 ALA A N 1
ATOM 663 C CA . ALA A 1 92 ? -14.663 6.637 10.408 1.00 85.88 92 ALA A CA 1
ATOM 664 C C . ALA A 1 92 ? -13.384 5.888 10.006 1.00 85.88 92 ALA A C 1
ATOM 666 O O . ALA A 1 92 ? -13.331 4.664 10.112 1.00 85.88 92 ALA A O 1
ATOM 667 N N . PHE A 1 93 ? -12.332 6.601 9.601 1.00 87.12 93 PHE A N 1
ATOM 668 C CA . PHE A 1 93 ? -11.025 6.011 9.317 1.00 87.12 93 PHE A CA 1
ATOM 669 C C . PHE A 1 93 ? -10.412 5.354 10.560 1.00 87.12 93 PHE A C 1
ATOM 671 O O . PHE A 1 93 ? -9.955 4.214 10.500 1.00 87.12 93 PHE A O 1
ATOM 678 N N . GLN A 1 94 ? -10.452 6.046 11.701 1.00 84.94 94 GLN A N 1
ATOM 679 C CA . GLN A 1 94 ? -9.926 5.543 12.970 1.00 84.94 94 GLN A CA 1
ATOM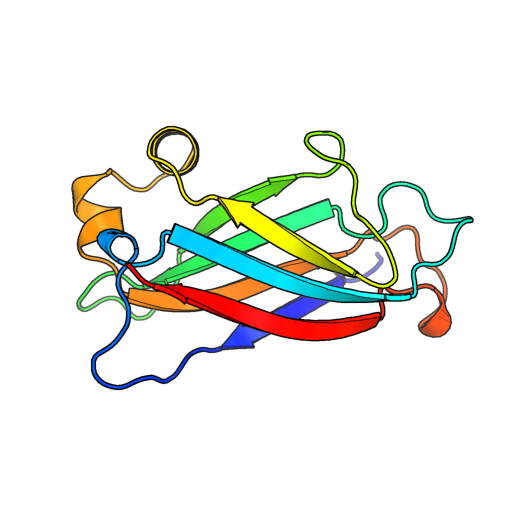 680 C C . GLN A 1 94 ? -10.686 4.310 13.482 1.00 84.94 94 GLN A C 1
ATOM 682 O O . GLN A 1 94 ? -10.074 3.438 14.098 1.00 84.94 94 GLN A O 1
ATOM 687 N N . ALA A 1 95 ? -11.988 4.218 13.199 1.00 86.56 95 ALA A N 1
ATOM 688 C CA . ALA A 1 95 ? -12.832 3.074 13.543 1.00 86.56 95 ALA A CA 1
ATOM 689 C C . ALA A 1 95 ? -12.790 1.926 12.513 1.00 86.56 95 ALA A C 1
ATOM 691 O O . ALA A 1 95 ? -13.310 0.845 12.784 1.00 86.56 95 ALA A O 1
ATOM 692 N N . SER A 1 96 ? -12.202 2.144 11.333 1.00 90.31 96 SER A N 1
ATOM 693 C CA . SER A 1 96 ? -12.151 1.145 10.261 1.00 90.31 96 SER A CA 1
ATOM 694 C C . SER A 1 96 ? -10.937 0.229 10.399 1.00 90.31 96 SER A C 1
ATOM 696 O O . SER A 1 96 ? -9.843 0.654 10.778 1.00 90.31 96 SER A O 1
ATOM 698 N N . THR A 1 97 ? -11.131 -1.033 10.031 1.00 92.94 97 THR A N 1
ATOM 699 C CA . THR A 1 97 ? -10.091 -2.057 9.968 1.00 92.94 97 THR A CA 1
ATOM 700 C C . THR A 1 97 ? -9.327 -1.971 8.651 1.00 92.94 97 THR A C 1
ATOM 702 O O . THR A 1 97 ? -9.912 -1.706 7.602 1.00 92.94 97 THR A O 1
ATOM 705 N N . VAL A 1 98 ? -8.022 -2.232 8.676 1.00 93.00 98 VAL A N 1
ATOM 706 C CA . VAL A 1 98 ? -7.234 -2.404 7.451 1.00 93.00 98 VAL A CA 1
ATOM 707 C C . VAL A 1 98 ? -7.416 -3.826 6.926 1.00 93.00 98 VAL A C 1
ATOM 709 O O . VAL A 1 98 ? -6.888 -4.772 7.503 1.00 93.00 98 VAL A O 1
ATOM 712 N N . ALA A 1 99 ? -8.144 -3.969 5.819 1.00 94.12 99 ALA A N 1
ATOM 713 C CA . ALA A 1 99 ? -8.350 -5.247 5.138 1.00 94.12 99 ALA A CA 1
ATOM 714 C C . ALA A 1 99 ? -7.171 -5.616 4.225 1.00 94.12 99 ALA A C 1
ATOM 716 O O . ALA A 1 99 ? -6.891 -6.793 4.001 1.00 94.12 99 ALA A O 1
ATOM 717 N N . GLY A 1 100 ? -6.459 -4.618 3.700 1.00 94.69 100 GLY A N 1
ATOM 718 C CA . GLY A 1 100 ? -5.327 -4.847 2.815 1.00 94.69 100 GLY A CA 1
ATOM 719 C C . GLY A 1 100 ? -4.611 -3.576 2.381 1.00 94.69 100 GLY A C 1
ATOM 720 O O . GLY A 1 100 ? -4.998 -2.465 2.737 1.00 94.69 100 GLY A O 1
ATOM 721 N N . VAL A 1 101 ? -3.574 -3.747 1.571 1.00 95.25 101 VAL A N 1
ATOM 722 C CA . VAL A 1 101 ? -2.898 -2.678 0.828 1.00 95.25 101 VAL A CA 1
ATOM 723 C C . VAL A 1 101 ? -2.928 -3.044 -0.645 1.00 95.25 101 VAL A C 1
ATOM 725 O O . VAL A 1 101 ? -2.538 -4.149 -1.016 1.00 95.25 101 VAL A O 1
ATOM 728 N N . ARG A 1 102 ? -3.375 -2.107 -1.478 1.00 95.12 102 ARG A N 1
ATOM 729 C CA . ARG A 1 102 ? -3.390 -2.209 -2.935 1.00 95.12 102 ARG A CA 1
ATOM 730 C C . ARG A 1 102 ? -2.281 -1.349 -3.520 1.00 95.12 102 ARG A C 1
ATOM 732 O O . ARG A 1 102 ? -2.187 -0.169 -3.197 1.00 95.12 102 ARG A O 1
ATOM 739 N N . VAL A 1 103 ? -1.481 -1.932 -4.401 1.00 94.56 103 VAL A N 1
ATOM 740 C CA . VAL A 1 103 ? -0.452 -1.245 -5.182 1.00 94.56 103 VAL A CA 1
ATOM 741 C C . VAL A 1 103 ? -0.865 -1.295 -6.642 1.00 94.56 103 VAL A C 1
ATOM 743 O O . VAL A 1 103 ? -0.934 -2.378 -7.223 1.00 94.56 103 VAL A O 1
ATOM 746 N N . ASP A 1 104 ? -1.151 -0.138 -7.224 1.00 93.56 104 ASP A N 1
ATOM 747 C CA . ASP A 1 104 ? -1.484 -0.005 -8.637 1.00 93.56 104 ASP A CA 1
ATOM 748 C C . ASP A 1 104 ? -0.220 0.258 -9.453 1.00 93.56 104 ASP A C 1
ATOM 750 O O . ASP A 1 104 ? 0.642 1.059 -9.084 1.00 93.56 104 ASP A O 1
ATOM 754 N N . MET A 1 105 ? -0.116 -0.437 -10.577 1.00 91.75 105 MET A N 1
ATOM 755 C CA . MET A 1 105 ? 1.019 -0.378 -11.483 1.00 91.75 105 MET A CA 1
ATOM 756 C C . MET A 1 105 ? 0.620 0.327 -12.771 1.00 91.75 105 MET A C 1
ATOM 758 O O . MET A 1 105 ? -0.536 0.288 -13.203 1.00 91.75 105 MET A O 1
ATOM 762 N N . THR A 1 106 ? 1.607 0.928 -13.426 1.00 88.38 106 THR A N 1
ATOM 763 C CA . THR A 1 106 ? 1.380 1.572 -14.717 1.00 88.38 106 THR A CA 1
ATOM 764 C C . THR A 1 106 ? 0.921 0.576 -15.783 1.00 88.38 106 THR A C 1
ATOM 766 O O . THR A 1 106 ? 1.383 -0.567 -15.861 1.00 88.38 106 THR A O 1
ATOM 769 N N . ALA A 1 107 ? 0.042 1.041 -16.668 1.00 85.62 107 ALA A N 1
ATOM 770 C CA . ALA A 1 107 ? -0.359 0.300 -17.858 1.00 85.62 107 ALA A CA 1
ATOM 771 C C . ALA A 1 107 ? 0.704 0.342 -18.977 1.00 85.62 107 ALA A C 1
ATOM 773 O O . ALA A 1 107 ? 0.539 -0.349 -19.980 1.00 85.62 107 ALA A O 1
ATOM 774 N N . ALA A 1 108 ? 1.778 1.129 -18.813 1.00 85.50 108 ALA A N 1
ATOM 775 C CA . ALA A 1 108 ? 2.855 1.270 -19.797 1.00 85.50 108 ALA A CA 1
ATOM 776 C C . ALA A 1 108 ? 3.737 0.014 -19.937 1.00 85.50 108 ALA A C 1
ATOM 778 O O . ALA A 1 108 ? 4.380 -0.172 -20.966 1.00 85.50 108 ALA A O 1
ATOM 779 N N . ALA A 1 109 ? 3.762 -0.866 -18.931 1.00 83.56 109 ALA A N 1
ATOM 780 C CA . ALA A 1 109 ? 4.502 -2.123 -19.000 1.00 83.56 109 ALA A CA 1
ATOM 781 C C . ALA A 1 109 ? 3.864 -3.074 -20.033 1.00 83.56 109 ALA A C 1
ATOM 783 O O . ALA A 1 109 ? 2.774 -3.610 -19.813 1.00 83.56 109 ALA A O 1
ATOM 784 N N . ALA A 1 110 ? 4.552 -3.349 -21.140 1.00 83.50 110 ALA A N 1
ATOM 785 C CA . ALA A 1 110 ? 4.052 -4.242 -22.186 1.00 83.50 110 ALA A CA 1
ATOM 786 C C . ALA A 1 110 ? 4.194 -5.725 -21.800 1.00 83.50 110 ALA A C 1
ATOM 788 O O . ALA A 1 110 ? 3.299 -6.522 -22.081 1.00 83.50 110 ALA A O 1
ATOM 789 N N . ALA A 1 111 ? 5.260 -6.087 -21.079 1.00 85.12 111 ALA A N 1
ATOM 790 C CA . ALA A 1 111 ? 5.553 -7.457 -20.658 1.00 85.12 111 ALA A CA 1
ATOM 791 C C . ALA A 1 111 ? 5.552 -7.633 -19.127 1.00 85.12 111 ALA A C 1
ATOM 793 O O . ALA A 1 111 ? 5.631 -6.666 -18.367 1.00 85.12 111 ALA A O 1
ATOM 794 N N . LYS A 1 112 ? 5.457 -8.886 -18.656 1.00 82.12 112 LYS A N 1
ATOM 795 C CA . LYS A 1 112 ? 5.392 -9.217 -17.217 1.00 82.12 112 LYS A CA 1
ATOM 796 C C . LYS A 1 112 ? 6.681 -8.848 -16.478 1.00 82.12 112 LYS A C 1
ATOM 798 O O . LYS A 1 112 ? 6.613 -8.393 -15.346 1.00 82.12 112 LYS A O 1
ATOM 803 N N . GLN A 1 113 ? 7.832 -9.024 -17.122 1.00 85.12 113 GLN A N 1
ATOM 804 C CA . GLN A 1 113 ? 9.160 -8.758 -16.558 1.00 85.12 113 GLN A CA 1
ATOM 805 C C . GLN A 1 113 ? 9.417 -7.263 -16.325 1.00 85.12 113 GLN A C 1
ATOM 807 O O . GLN A 1 113 ? 10.333 -6.911 -15.595 1.00 85.12 113 GLN A O 1
ATOM 812 N N . GLN A 1 114 ? 8.612 -6.396 -16.946 1.00 87.06 114 GLN A N 1
ATOM 813 C CA . GLN A 1 114 ? 8.693 -4.944 -16.784 1.00 87.06 114 GLN A CA 1
ATOM 814 C C . GLN A 1 114 ? 7.873 -4.441 -15.590 1.00 87.06 114 GLN A C 1
ATOM 816 O O . GLN A 1 114 ? 7.894 -3.252 -15.276 1.00 87.06 114 GLN A O 1
ATOM 821 N N . LEU A 1 115 ? 7.094 -5.320 -14.950 1.00 88.38 115 LEU A N 1
ATOM 822 C CA . LEU A 1 115 ? 6.321 -4.951 -13.774 1.00 88.38 115 LEU A CA 1
ATOM 823 C C . LEU A 1 115 ? 7.225 -4.833 -12.545 1.00 88.38 115 LEU A C 1
ATOM 825 O O . LEU A 1 115 ? 8.165 -5.616 -12.404 1.00 88.38 115 LEU A O 1
ATOM 829 N N . PRO A 1 116 ? 6.913 -3.912 -11.617 1.00 90.81 116 PRO A N 1
ATOM 830 C CA . PRO A 1 116 ? 7.560 -3.868 -10.315 1.00 90.81 116 PRO A CA 1
ATOM 831 C C . PRO A 1 116 ? 7.537 -5.227 -9.621 1.00 90.81 116 PRO A C 1
ATOM 833 O O . PRO A 1 116 ? 6.481 -5.846 -9.471 1.00 90.81 116 PRO A O 1
ATOM 836 N N . HIS A 1 117 ? 8.692 -5.666 -9.132 1.00 93.00 117 HIS A N 1
ATOM 837 C CA . HIS A 1 117 ? 8.775 -6.849 -8.285 1.00 93.00 117 HIS A CA 1
ATOM 838 C C . HIS A 1 117 ? 8.653 -6.425 -6.822 1.00 93.00 117 HIS A C 1
ATOM 840 O O . HIS A 1 117 ? 9.581 -5.848 -6.255 1.00 93.00 117 HIS A O 1
ATOM 846 N N . ILE A 1 118 ? 7.507 -6.710 -6.205 1.00 93.94 118 ILE A N 1
ATOM 847 C CA . ILE A 1 118 ? 7.250 -6.427 -4.789 1.00 93.94 118 ILE A CA 1
ATOM 848 C C . ILE A 1 118 ? 7.541 -7.697 -3.986 1.00 93.94 118 ILE A C 1
ATOM 850 O O . ILE A 1 118 ? 6.852 -8.698 -4.167 1.00 93.94 118 ILE A O 1
ATOM 854 N N . ALA A 1 119 ? 8.548 -7.673 -3.108 1.00 93.88 119 ALA A N 1
ATOM 855 C CA . ALA A 1 119 ? 8.861 -8.835 -2.261 1.00 93.88 119 ALA A CA 1
ATOM 856 C C . ALA A 1 119 ? 7.924 -8.962 -1.064 1.00 93.88 119 ALA A C 1
ATOM 858 O O . ALA A 1 119 ? 7.710 -10.057 -0.555 1.00 93.88 119 ALA A O 1
ATOM 859 N N . GLY A 1 120 ? 7.430 -7.829 -0.570 1.00 94.50 120 GLY A N 1
ATOM 860 C CA . GLY A 1 120 ? 6.669 -7.789 0.663 1.00 94.50 120 GLY A CA 1
ATOM 861 C C . GLY A 1 120 ? 5.941 -6.471 0.845 1.00 94.50 120 GLY A C 1
ATOM 862 O O . GLY A 1 120 ? 6.408 -5.413 0.414 1.00 94.50 120 GLY A O 1
ATOM 863 N N . ILE A 1 121 ? 4.789 -6.566 1.499 1.00 96.62 121 ILE A N 1
ATOM 864 C CA . ILE A 1 121 ? 3.957 -5.440 1.904 1.00 96.62 121 ILE A CA 1
ATOM 865 C C . ILE A 1 121 ? 3.620 -5.638 3.380 1.00 96.62 121 ILE A C 1
ATOM 867 O O . ILE A 1 121 ? 3.245 -6.737 3.786 1.00 96.62 121 ILE A O 1
ATOM 871 N N . GLY A 1 122 ?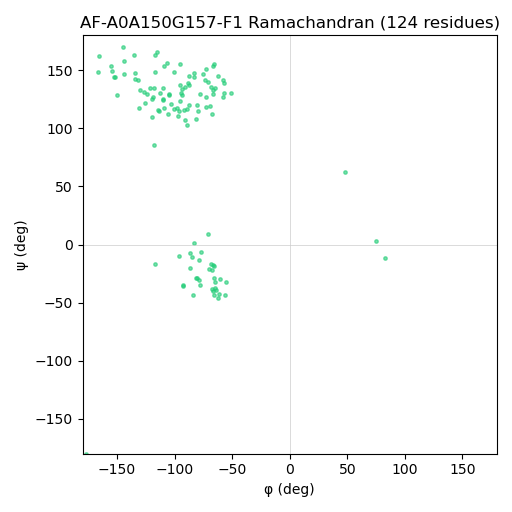 3.762 -4.587 4.179 1.00 94.88 122 GLY A N 1
ATOM 872 C CA . GLY A 1 122 ? 3.523 -4.628 5.616 1.00 94.88 122 GLY A CA 1
ATOM 873 C C . GLY A 1 122 ? 2.932 -3.332 6.153 1.00 94.88 122 GLY A C 1
ATOM 874 O O . GLY A 1 122 ? 2.873 -2.315 5.461 1.00 94.88 122 GLY A O 1
ATOM 875 N N . LEU A 1 123 ? 2.505 -3.387 7.411 1.00 94.38 123 LEU A N 1
ATOM 876 C CA . LEU A 1 123 ? 2.001 -2.247 8.168 1.00 94.38 123 LEU A CA 1
ATOM 877 C C . LEU A 1 123 ? 2.911 -2.031 9.372 1.00 94.38 123 LEU A C 1
ATOM 879 O O . LEU A 1 123 ? 3.246 -2.988 10.071 1.00 94.38 123 LEU A O 1
ATOM 883 N N . GLN A 1 124 ? 3.284 -0.784 9.630 1.00 94.31 124 GLN A N 1
ATOM 884 C CA . GLN A 1 124 ? 3.915 -0.408 10.886 1.00 94.31 124 GLN A CA 1
ATOM 885 C C . GLN A 1 124 ? 2.852 0.117 11.844 1.00 94.31 124 GLN A C 1
ATOM 887 O O . GLN A 1 124 ? 2.137 1.069 11.518 1.00 94.31 124 GLN A O 1
ATOM 892 N N . LEU A 1 125 ? 2.766 -0.495 13.024 1.00 91.69 125 LEU A N 1
ATOM 893 C CA . LEU A 1 125 ? 1.817 -0.107 14.065 1.00 91.69 125 LEU A CA 1
ATOM 894 C C . LEU A 1 125 ? 2.457 0.847 15.088 1.00 91.69 125 LEU A C 1
ATOM 896 O O . LEU A 1 125 ? 3.679 0.837 15.247 1.00 91.69 125 LEU A O 1
ATOM 900 N N . VAL A 1 126 ? 1.632 1.656 15.757 1.00 86.69 126 VAL A N 1
ATOM 901 C CA . VAL A 1 126 ? 1.971 2.533 16.897 1.00 86.69 126 VAL A CA 1
ATOM 902 C C . VAL A 1 126 ? 1.043 2.301 18.080 1.00 86.69 126 VAL A C 1
ATOM 904 O O . VAL A 1 126 ? -0.132 1.919 17.857 1.00 86.69 126 VAL A O 1
#

Solvent-accessible surface area (backbone atoms only — not comparable to full-atom values): 7223 Å² total; per-residue (Å²): 131,84,73,88,45,67,50,72,50,72,50,91,56,88,78,67,54,28,50,70,35,38,46,29,44,35,42,28,30,63,44,68,42,88,88,47,79,57,51,51,41,34,32,24,41,26,32,25,43,80,96,48,90,62,69,47,76,40,57,56,44,47,53,87,78,60,87,83,58,72,69,31,78,39,79,35,63,57,49,73,70,45,42,68,76,39,101,46,52,69,69,55,41,42,64,9,33,49,46,26,39,39,39,35,35,44,78,81,49,88,51,78,87,45,45,65,38,69,80,47,74,50,74,39,74,105